Protein AF-A0A522AX70-F1 (afdb_monomer_lite)

Secondary structure (DSSP, 8-state):
-HHHHHHHHT-EES-GGGGGGHHHHHHHHHHHHHHHHHGGGHHHHS-TTTHHHHS-TT--HHHHHHHHHHHHHHHHHHHHHH-EESSPP-----------------SGGGG-TTSSS---

Radius of gyration: 34.72 Å; chains: 1; bounding box: 80×43×91 Å

Foldseek 3Di:
DVVVVLLVVLKDFPAQCLVVVLVVLVVVLVVVVVVVVCVCCVPVVDPVVCVCVPPPHPPPPVVVCVSVVVSVVSVVVSVVVSPTDSDDDPPPPCPVPPPDDDDDDPDPQQCDPPDPPGND

Sequence (120 aa):
MAELLDLIARFQWLRPWWLLAMLPAAGLAALLHRRHASAGDWARVIAPALLPWLLEQRGTPQRQRLPWIAFAAWSIAALALAGPSWRELPQPVYRSEQPLVILFDLSPSMLAQDLKPDRL

pLDDT: mean 76.5, std 11.52, range [53.72, 92.62]

Structure (mmCIF, N/CA/C/O backbone):
data_AF-A0A522AX70-F1
#
_entry.id   AF-A0A522AX70-F1
#
loop_
_atom_site.group_PDB
_atom_site.id
_atom_site.type_symbol
_atom_site.label_atom_id
_atom_site.label_alt_id
_atom_site.label_comp_id
_atom_site.label_asym_id
_atom_site.label_entity_id
_atom_site.label_seq_id
_atom_site.pdbx_PDB_ins_code
_atom_site.Cartn_x
_atom_site.Cartn_y
_atom_site.Cartn_z
_atom_site.occupancy
_atom_site.B_iso_or_equiv
_atom_site.auth_seq_id
_atom_site.auth_comp_id
_atom_site.auth_asym_id
_atom_site.auth_atom_id
_atom_site.pdbx_PDB_model_num
ATOM 1 N N . MET A 1 1 ? 2.662 -26.493 7.170 1.00 76.44 1 MET A N 1
ATOM 2 C CA . MET A 1 1 ? 2.031 -26.162 5.870 1.00 76.44 1 MET A CA 1
ATOM 3 C C . MET A 1 1 ? 0.730 -25.393 6.060 1.00 76.44 1 MET A C 1
ATOM 5 O O . MET A 1 1 ? 0.590 -24.3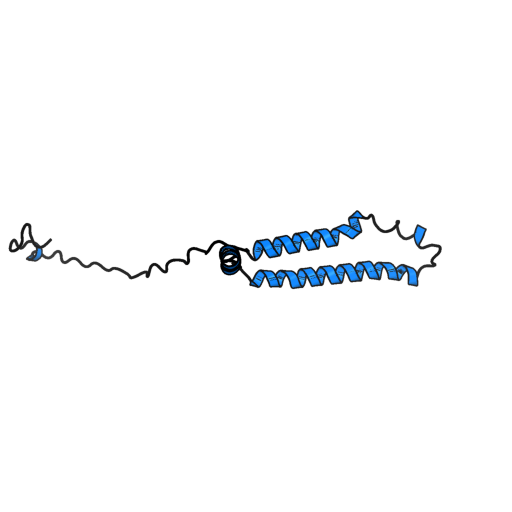58 5.432 1.00 76.44 1 MET A O 1
ATOM 9 N N . ALA A 1 2 ? -0.158 -25.827 6.966 1.00 78.69 2 ALA A N 1
ATOM 10 C CA . ALA A 1 2 ? -1.381 -25.099 7.332 1.00 78.69 2 ALA A CA 1
ATOM 11 C C . ALA A 1 2 ? -1.131 -23.640 7.769 1.00 78.69 2 ALA A C 1
ATOM 13 O O . ALA A 1 2 ? -1.743 -22.740 7.217 1.00 78.69 2 ALA A O 1
ATOM 14 N N . GLU A 1 3 ? -0.145 -23.399 8.638 1.00 80.00 3 GLU A N 1
ATOM 15 C CA . GLU A 1 3 ? 0.262 -22.042 9.061 1.00 80.00 3 GLU A CA 1
ATOM 16 C C . GLU A 1 3 ? 0.620 -21.104 7.891 1.00 80.00 3 GLU A C 1
ATOM 18 O O . GLU A 1 3 ? 0.318 -19.915 7.913 1.00 80.00 3 GLU A O 1
ATOM 23 N N . LEU A 1 4 ? 1.250 -21.637 6.835 1.00 83.44 4 LEU A N 1
ATOM 24 C CA . LEU A 1 4 ? 1.617 -20.850 5.653 1.00 83.44 4 LEU A CA 1
ATOM 25 C C . LEU A 1 4 ? 0.372 -20.465 4.846 1.00 83.44 4 LEU A C 1
ATOM 27 O O . LEU A 1 4 ? 0.265 -19.340 4.365 1.00 83.44 4 LEU A O 1
ATOM 31 N N . LEU A 1 5 ? -0.564 -21.405 4.702 1.00 85.38 5 LE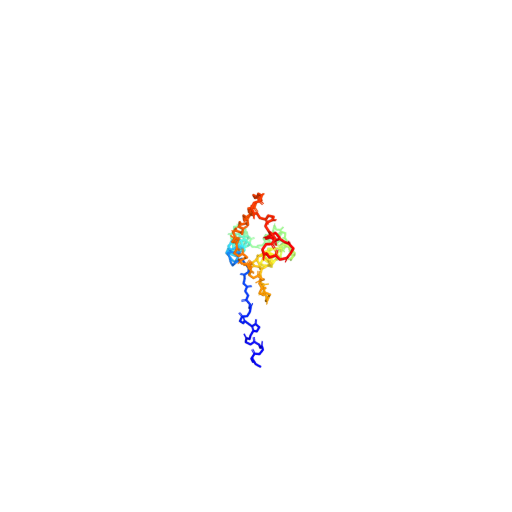U A N 1
ATOM 32 C CA . LEU A 1 5 ? -1.826 -21.169 4.007 1.00 85.38 5 LEU A CA 1
ATOM 33 C C . LEU A 1 5 ? -2.667 -20.128 4.750 1.00 85.38 5 LEU A C 1
ATOM 35 O O . LEU A 1 5 ? -3.231 -19.240 4.117 1.00 85.38 5 LEU A O 1
ATOM 39 N N . ASP A 1 6 ? -2.676 -20.185 6.080 1.00 82.44 6 ASP A N 1
ATOM 40 C CA . ASP A 1 6 ? -3.418 -19.245 6.920 1.00 82.44 6 ASP A CA 1
ATOM 41 C C . ASP A 1 6 ? -2.823 -17.827 6.858 1.00 82.44 6 ASP A C 1
ATOM 43 O O . ASP A 1 6 ? -3.545 -16.833 6.773 1.00 82.44 6 ASP A O 1
ATOM 47 N N . LEU A 1 7 ? -1.492 -17.718 6.785 1.00 82.69 7 LEU A N 1
ATOM 48 C CA . LEU A 1 7 ? -0.805 -16.441 6.586 1.00 82.69 7 LEU A CA 1
ATOM 49 C C . LEU A 1 7 ? -1.139 -15.808 5.227 1.00 82.69 7 LEU A C 1
ATOM 51 O O . LEU A 1 7 ? -1.312 -14.595 5.138 1.00 82.69 7 LEU A O 1
ATOM 55 N N . ILE A 1 8 ? -1.253 -16.606 4.165 1.00 83.25 8 ILE A N 1
ATOM 56 C CA . ILE A 1 8 ? -1.648 -16.105 2.840 1.00 83.25 8 ILE A CA 1
ATOM 57 C C . ILE A 1 8 ? -3.133 -15.712 2.834 1.00 83.25 8 ILE A C 1
ATOM 59 O O . ILE A 1 8 ? -3.484 -14.692 2.248 1.00 83.25 8 ILE A O 1
ATOM 63 N N . ALA A 1 9 ? -3.994 -16.467 3.522 1.00 82.06 9 ALA A N 1
ATOM 64 C CA . ALA A 1 9 ? -5.428 -16.191 3.602 1.00 82.06 9 ALA A CA 1
ATOM 65 C C . ALA A 1 9 ? -5.760 -14.888 4.354 1.00 82.06 9 ALA A C 1
ATOM 67 O O . ALA A 1 9 ? -6.712 -14.198 3.997 1.00 82.06 9 ALA A O 1
ATOM 68 N N . ARG A 1 10 ? -4.963 -14.518 5.364 1.00 81.69 10 ARG A N 1
ATOM 69 C CA . ARG A 1 10 ? -5.141 -13.283 6.158 1.00 81.69 10 ARG A CA 1
ATOM 70 C C . ARG A 1 10 ? -4.621 -12.020 5.468 1.00 81.69 10 ARG A C 1
ATOM 72 O O . ARG A 1 10 ? -4.795 -10.916 5.993 1.00 81.69 10 ARG A O 1
ATOM 79 N N . PHE A 1 11 ? -3.957 -12.168 4.323 1.00 85.19 11 PHE A N 1
ATOM 80 C CA . PHE A 1 11 ? -3.447 -11.041 3.559 1.00 85.19 11 PHE A CA 1
ATOM 81 C C . PHE A 1 11 ? -4.594 -10.232 2.955 1.00 85.19 11 PHE A C 1
ATOM 83 O O . PHE A 1 11 ? -5.391 -10.732 2.163 1.00 85.19 11 PHE A O 1
ATOM 90 N N . GLN A 1 12 ? -4.647 -8.951 3.298 1.00 81.50 12 GLN A N 1
ATOM 91 C CA . GLN A 1 12 ? -5.659 -8.026 2.818 1.00 81.50 12 GLN A CA 1
ATOM 92 C C . GLN A 1 12 ? -5.031 -6.703 2.386 1.00 81.50 12 GLN A C 1
ATOM 94 O O . GLN A 1 12 ? -4.059 -6.221 2.969 1.00 81.50 12 GLN A O 1
ATOM 99 N N . TRP A 1 13 ? -5.624 -6.093 1.366 1.00 83.00 13 TRP A N 1
ATOM 100 C CA . TRP A 1 13 ? -5.293 -4.738 0.942 1.00 83.00 13 TRP A CA 1
ATOM 101 C C . TRP A 1 13 ? -6.298 -3.773 1.556 1.00 83.00 13 TRP A C 1
ATOM 103 O O . TRP A 1 13 ? -7.491 -3.877 1.275 1.00 83.00 13 TRP A O 1
ATOM 113 N N . LEU A 1 14 ? -5.836 -2.808 2.354 1.00 80.38 14 LEU A N 1
ATOM 114 C CA . LEU A 1 14 ? -6.730 -1.801 2.938 1.00 80.38 14 LEU A CA 1
ATOM 115 C C . LEU A 1 14 ? -7.377 -0.914 1.865 1.00 80.38 14 LEU A C 1
ATOM 117 O O . LEU A 1 14 ? -8.486 -0.419 2.058 1.00 80.38 14 LEU A O 1
ATOM 121 N N . ARG A 1 15 ? -6.660 -0.644 0.765 1.00 83.00 15 ARG A N 1
ATOM 122 C CA . ARG A 1 15 ? -7.077 0.308 -0.275 1.00 83.00 15 ARG A CA 1
ATOM 123 C C . ARG A 1 15 ? -6.648 -0.170 -1.670 1.00 83.00 15 ARG A C 1
ATOM 125 O O . ARG A 1 15 ? -5.722 0.396 -2.255 1.00 83.00 15 ARG A O 1
ATOM 132 N N . PRO A 1 16 ? -7.308 -1.198 -2.234 1.00 80.38 16 PRO A N 1
ATOM 133 C CA . PRO A 1 16 ? -6.859 -1.861 -3.462 1.00 80.38 16 PRO A CA 1
ATOM 134 C C . PRO A 1 16 ? -6.823 -0.937 -4.689 1.00 80.38 16 PRO A C 1
ATOM 136 O O . PRO A 1 16 ? -6.037 -1.159 -5.606 1.00 80.38 16 PRO A O 1
ATOM 139 N N . TRP A 1 17 ? -7.608 0.143 -4.702 1.00 84.12 17 TRP A N 1
ATOM 140 C CA . TRP A 1 17 ? -7.625 1.113 -5.802 1.00 84.12 17 TRP A CA 1
ATOM 141 C C . TRP A 1 17 ? -6.286 1.834 -6.010 1.00 84.12 17 TRP A C 1
ATOM 143 O O . TRP A 1 17 ? -6.019 2.287 -7.119 1.00 84.12 17 TRP A O 1
ATOM 153 N N . TRP A 1 18 ? -5.408 1.907 -5.002 1.00 83.00 18 TRP A N 1
ATOM 154 C CA . TRP A 1 18 ? -4.073 2.495 -5.172 1.00 83.00 18 TRP A CA 1
ATOM 155 C C . TRP A 1 18 ? -3.163 1.680 -6.093 1.00 83.00 18 TRP A C 1
ATOM 157 O O . TRP A 1 18 ? -2.220 2.239 -6.649 1.00 83.00 18 TRP A O 1
ATOM 167 N N . LEU A 1 19 ? -3.480 0.409 -6.357 1.00 80.00 19 LEU A N 1
ATOM 168 C CA . LEU A 1 19 ? -2.793 -0.371 -7.388 1.00 80.00 19 LEU A CA 1
ATOM 169 C C . LEU A 1 19 ? -2.994 0.235 -8.786 1.00 80.00 19 LEU A C 1
ATOM 171 O O . LEU A 1 19 ? -2.095 0.157 -9.621 1.00 80.00 19 LEU A O 1
ATOM 175 N N . LEU A 1 20 ? -4.111 0.934 -9.033 1.00 83.00 20 LEU A N 1
ATOM 176 C CA . LEU A 1 20 ? -4.317 1.673 -10.283 1.00 83.00 20 LEU A CA 1
ATOM 177 C C . LEU A 1 20 ? -3.316 2.821 -10.447 1.00 83.00 20 LEU A C 1
ATOM 179 O O . LEU A 1 20 ? -3.022 3.193 -11.577 1.00 83.00 20 LEU A O 1
ATOM 183 N N . ALA A 1 21 ? -2.730 3.343 -9.362 1.00 80.31 21 ALA A N 1
ATOM 184 C CA . ALA A 1 21 ? -1.671 4.347 -9.444 1.00 80.31 21 ALA A CA 1
ATOM 185 C C . ALA A 1 21 ? -0.359 3.788 -10.031 1.00 80.31 21 ALA A C 1
ATOM 187 O O . ALA A 1 21 ? 0.501 4.571 -10.437 1.00 80.31 21 ALA A O 1
ATOM 188 N N . MET A 1 22 ? -0.211 2.460 -10.159 1.00 79.88 22 MET A N 1
ATOM 189 C CA . MET A 1 22 ? 0.896 1.862 -10.915 1.00 79.88 22 MET A CA 1
ATOM 190 C C . MET A 1 22 ? 0.739 2.019 -12.433 1.00 79.88 22 MET A C 1
ATOM 192 O O . MET A 1 22 ? 1.751 2.111 -13.125 1.00 79.88 22 MET A O 1
ATOM 196 N N . LEU A 1 23 ? -0.487 2.096 -12.971 1.00 84.44 23 LEU A N 1
ATOM 197 C CA . LEU A 1 23 ? -0.702 2.309 -14.411 1.00 84.44 23 LEU A CA 1
ATOM 198 C C . LEU A 1 23 ? -0.073 3.617 -14.927 1.00 84.44 23 LEU A C 1
ATOM 200 O O . LEU A 1 23 ? 0.695 3.551 -15.891 1.00 84.44 23 LEU A O 1
ATOM 204 N N . PRO A 1 24 ? -0.337 4.800 -14.329 1.00 82.81 24 PRO A N 1
ATOM 205 C CA . PRO A 1 24 ? 0.281 6.038 -14.787 1.00 82.81 24 PRO A CA 1
ATOM 206 C C . PRO A 1 24 ? 1.795 6.031 -14.562 1.00 82.81 24 PRO A C 1
ATOM 208 O O . PRO A 1 24 ? 2.519 6.544 -15.412 1.00 82.81 24 PRO A O 1
ATOM 211 N N . ALA A 1 25 ? 2.292 5.394 -13.495 1.00 81.06 25 ALA A N 1
ATOM 212 C CA . ALA A 1 25 ? 3.728 5.231 -13.266 1.00 81.06 25 ALA A CA 1
ATOM 213 C C . ALA A 1 25 ? 4.399 4.436 -14.401 1.00 81.06 25 ALA A C 1
ATOM 215 O O . ALA A 1 25 ? 5.427 4.854 -14.938 1.00 81.06 25 ALA A O 1
ATOM 216 N N . ALA A 1 26 ? 3.789 3.318 -14.813 1.00 81.94 26 ALA A N 1
ATOM 217 C CA . ALA A 1 26 ? 4.268 2.493 -15.920 1.00 81.94 26 ALA A CA 1
ATOM 218 C C . ALA A 1 26 ? 4.186 3.235 -17.262 1.00 81.94 26 ALA A C 1
ATOM 220 O O . ALA A 1 26 ? 5.136 3.201 -18.047 1.00 81.94 26 ALA A O 1
ATOM 221 N N . GLY A 1 27 ? 3.093 3.965 -17.505 1.00 85.81 27 GLY A N 1
ATOM 222 C CA . GLY A 1 27 ? 2.939 4.807 -18.691 1.00 85.81 27 GLY A CA 1
ATOM 223 C C . GLY A 1 27 ? 4.012 5.896 -18.783 1.00 85.81 27 GLY A C 1
ATOM 224 O O . GLY A 1 27 ? 4.608 6.092 -19.844 1.00 85.81 27 GLY A O 1
ATOM 225 N N . LEU A 1 28 ? 4.319 6.562 -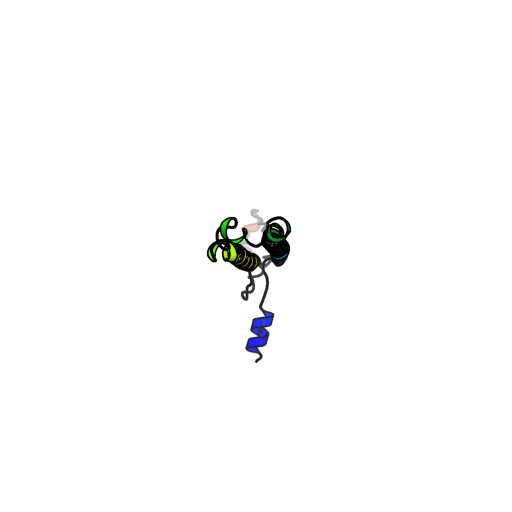17.665 1.00 82.19 28 LEU A N 1
ATOM 226 C CA . LEU A 1 28 ? 5.353 7.596 -17.608 1.00 82.19 28 LEU A CA 1
ATOM 227 C C . LEU A 1 28 ? 6.752 7.008 -17.834 1.00 82.19 28 LEU A C 1
ATOM 229 O O . LEU A 1 28 ? 7.533 7.568 -18.603 1.00 82.19 28 LEU A O 1
ATOM 233 N N . ALA A 1 29 ? 7.053 5.857 -17.225 1.00 80.88 29 ALA A N 1
ATOM 234 C CA . ALA A 1 29 ? 8.312 5.146 -17.434 1.00 80.88 29 ALA A CA 1
ATOM 235 C C . ALA A 1 29 ? 8.491 4.722 -18.901 1.00 80.88 29 ALA A C 1
ATOM 237 O O . ALA A 1 29 ? 9.554 4.950 -19.480 1.00 80.88 29 ALA A O 1
ATOM 238 N N . ALA A 1 30 ? 7.441 4.190 -19.537 1.00 82.12 30 ALA A N 1
ATOM 239 C CA . ALA A 1 30 ? 7.459 3.838 -20.955 1.00 82.12 30 ALA A CA 1
ATOM 240 C C . ALA A 1 30 ? 7.673 5.071 -21.849 1.00 82.12 30 ALA A C 1
ATOM 242 O O . ALA A 1 30 ? 8.488 5.031 -22.771 1.00 82.12 30 ALA A O 1
ATOM 243 N N . LEU A 1 31 ? 6.998 6.190 -21.565 1.00 82.75 31 LEU A N 1
ATOM 244 C CA . LEU A 1 31 ? 7.170 7.436 -22.317 1.00 82.75 31 LEU A CA 1
ATOM 245 C C . LEU A 1 31 ? 8.598 7.983 -22.191 1.00 82.75 31 LEU A C 1
ATOM 247 O O . LEU A 1 31 ? 9.202 8.374 -23.191 1.00 82.75 31 LEU A O 1
ATOM 251 N N . LEU A 1 32 ? 9.152 7.985 -20.977 1.00 77.38 32 LEU A N 1
ATOM 252 C CA . LEU A 1 32 ? 10.525 8.415 -20.715 1.00 77.38 32 LEU A CA 1
ATOM 253 C C . LEU A 1 32 ? 11.540 7.502 -21.408 1.00 77.38 32 LEU A C 1
ATOM 255 O O . LEU A 1 32 ? 12.484 8.001 -22.019 1.00 77.38 32 LEU A O 1
ATOM 259 N N . HIS A 1 33 ? 11.321 6.185 -21.390 1.00 75.56 33 HIS A N 1
ATOM 260 C CA . HIS A 1 33 ? 12.178 5.233 -22.091 1.00 75.56 33 HIS A CA 1
ATOM 261 C C . HIS A 1 33 ? 12.163 5.463 -23.609 1.00 75.56 33 HIS A C 1
ATOM 263 O O . HIS A 1 33 ? 13.221 5.533 -24.234 1.00 75.56 33 HIS A O 1
ATOM 269 N N . ARG A 1 34 ? 10.980 5.693 -24.197 1.00 76.44 34 ARG A N 1
ATOM 270 C CA . ARG A 1 34 ? 10.842 6.033 -25.624 1.00 76.44 34 ARG A CA 1
ATOM 271 C C . ARG A 1 34 ? 11.530 7.353 -25.969 1.00 76.44 34 ARG A C 1
ATOM 273 O O . ARG A 1 34 ? 12.210 7.427 -26.984 1.00 76.44 34 ARG A O 1
ATOM 280 N N . ARG A 1 35 ? 11.424 8.375 -25.113 1.00 70.56 35 ARG A N 1
ATOM 281 C CA . ARG A 1 35 ? 12.112 9.664 -25.312 1.00 70.56 35 ARG A CA 1
ATOM 282 C C . ARG A 1 35 ? 13.632 9.545 -25.234 1.00 70.56 35 ARG A C 1
ATOM 284 O O . ARG A 1 35 ? 14.327 10.178 -26.024 1.00 70.56 35 ARG A O 1
ATOM 291 N N . HIS A 1 36 ? 14.151 8.722 -24.325 1.00 65.62 36 HIS A N 1
ATOM 292 C CA . HIS A 1 36 ? 15.581 8.420 -24.276 1.00 65.62 36 HIS A CA 1
ATOM 293 C C . HIS A 1 36 ? 16.055 7.650 -25.515 1.00 65.62 36 HIS A C 1
ATOM 295 O O . HIS A 1 36 ? 17.151 7.922 -25.995 1.00 65.62 36 HIS A O 1
ATOM 301 N N . ALA A 1 37 ? 15.234 6.754 -26.072 1.00 61.41 37 ALA A N 1
ATOM 302 C CA . ALA A 1 37 ? 15.537 6.089 -27.339 1.00 61.41 37 ALA A CA 1
ATOM 303 C C . ALA A 1 37 ? 15.541 7.074 -28.526 1.00 61.41 37 ALA A C 1
ATOM 305 O O . ALA A 1 37 ? 16.435 7.009 -29.365 1.00 61.41 37 ALA A O 1
ATOM 306 N N . SER A 1 38 ? 14.616 8.041 -28.559 1.00 56.44 38 SER A N 1
ATOM 307 C CA . SER A 1 38 ? 14.573 9.097 -29.585 1.00 56.44 38 SER A CA 1
ATOM 308 C C . SER A 1 38 ? 15.722 10.106 -29.494 1.00 56.44 38 SER A C 1
ATOM 310 O O . SER A 1 38 ? 16.041 10.750 -30.486 1.00 56.44 38 SER A O 1
ATOM 312 N N . ALA A 1 39 ? 16.424 10.221 -28.360 1.00 55.75 39 ALA A N 1
ATOM 313 C CA . ALA A 1 39 ? 17.703 10.941 -28.327 1.00 55.75 39 ALA A CA 1
ATOM 314 C C . ALA A 1 39 ? 18.765 10.287 -29.244 1.00 55.75 39 ALA A C 1
ATOM 316 O O . ALA A 1 39 ? 19.745 10.933 -29.605 1.00 55.75 39 ALA A O 1
ATOM 317 N N . GLY A 1 40 ? 18.552 9.033 -29.663 1.00 56.81 40 GLY A N 1
ATOM 318 C CA . GLY A 1 40 ? 19.320 8.356 -30.705 1.00 56.81 40 GLY A CA 1
ATOM 319 C C . GLY A 1 40 ? 19.007 8.804 -32.141 1.00 56.81 40 GLY A C 1
ATOM 320 O O . GLY A 1 40 ? 19.806 8.511 -33.025 1.00 56.81 40 GLY A O 1
ATOM 321 N N . ASP A 1 41 ? 17.924 9.550 -32.404 1.00 59.81 41 ASP A N 1
ATOM 322 C CA . ASP A 1 41 ? 17.585 10.013 -33.766 1.00 59.81 41 ASP A CA 1
ATOM 323 C C . ASP A 1 41 ? 18.537 11.102 -34.289 1.00 59.81 41 ASP A C 1
ATOM 325 O O . ASP A 1 41 ? 18.654 11.297 -35.499 1.00 59.81 41 ASP A O 1
ATOM 329 N N . TRP A 1 42 ? 19.301 11.765 -33.415 1.00 57.25 42 TRP A N 1
ATOM 330 C CA . TRP A 1 42 ? 20.378 12.671 -33.832 1.00 57.25 42 TRP A CA 1
ATOM 331 C C . TRP A 1 42 ? 21.472 11.949 -34.627 1.00 57.25 42 TRP A C 1
ATOM 333 O O . TRP A 1 42 ? 22.093 12.558 -35.495 1.00 57.25 42 TRP A O 1
ATOM 343 N N . ALA A 1 43 ? 21.650 10.639 -34.415 1.00 60.03 43 ALA A N 1
ATOM 344 C CA . ALA A 1 43 ? 22.544 9.812 -35.225 1.00 60.03 43 ALA A CA 1
ATOM 345 C C . ALA A 1 43 ? 22.067 9.640 -36.678 1.00 60.03 43 ALA A C 1
ATOM 347 O O . ALA A 1 43 ? 22.845 9.232 -37.535 1.00 60.03 43 ALA A O 1
ATOM 348 N N . ARG A 1 44 ? 20.795 9.950 -36.961 1.00 64.50 44 ARG A N 1
ATOM 349 C CA . ARG A 1 44 ? 20.199 9.897 -38.302 1.00 64.50 44 ARG A CA 1
ATOM 350 C C . ARG A 1 44 ? 20.374 11.196 -39.087 1.00 64.50 44 ARG A C 1
ATOM 352 O O . ARG A 1 44 ? 20.286 11.171 -40.309 1.00 64.50 44 ARG A O 1
ATOM 359 N N . VAL A 1 45 ? 20.595 12.312 -38.391 1.00 68.81 45 VAL A N 1
ATOM 360 C CA . VAL A 1 45 ? 20.688 13.663 -38.975 1.00 68.81 45 VAL A CA 1
ATOM 361 C C . VAL A 1 45 ? 22.130 14.187 -38.968 1.00 68.81 45 VAL A C 1
ATOM 363 O O . VAL A 1 45 ? 22.496 14.986 -39.825 1.00 68.81 45 VAL A O 1
ATOM 366 N N . ILE A 1 46 ? 22.971 13.727 -38.036 1.00 64.44 46 ILE A N 1
ATOM 367 C CA . ILE A 1 46 ? 24.352 14.194 -37.861 1.00 64.44 46 ILE A CA 1
ATOM 368 C C . ILE A 1 46 ? 25.334 13.130 -38.360 1.00 64.44 46 ILE A C 1
ATOM 370 O O . ILE A 1 46 ? 25.187 11.945 -38.063 1.00 64.44 46 ILE A O 1
ATOM 374 N N . ALA A 1 47 ? 26.369 13.559 -39.092 1.00 69.50 47 ALA A N 1
ATOM 375 C CA . ALA A 1 47 ? 27.414 12.674 -39.596 1.00 69.50 47 ALA A CA 1
ATOM 376 C C . ALA A 1 47 ? 28.061 11.856 -38.451 1.00 69.50 47 ALA A C 1
ATOM 378 O O . ALA A 1 47 ? 28.471 12.443 -37.442 1.00 69.50 47 ALA A O 1
ATOM 379 N N . PRO A 1 48 ? 28.216 10.523 -38.600 1.00 66.00 48 PRO A N 1
ATOM 380 C CA . PRO A 1 48 ? 28.630 9.642 -37.507 1.00 66.00 48 PRO A CA 1
ATOM 381 C C . PRO A 1 48 ? 29.987 9.991 -36.882 1.00 66.00 48 PRO A C 1
ATOM 383 O O . PRO A 1 48 ? 30.206 9.735 -35.701 1.00 66.00 48 PRO A O 1
ATOM 386 N N . ALA A 1 49 ? 30.877 10.621 -37.653 1.00 68.50 49 ALA A N 1
ATOM 387 C CA . ALA A 1 49 ? 32.191 11.067 -37.195 1.00 68.50 49 ALA A CA 1
ATOM 388 C C . ALA A 1 49 ? 32.145 12.271 -36.230 1.00 68.50 49 ALA A C 1
ATOM 390 O O . ALA A 1 49 ? 33.076 12.461 -35.450 1.00 68.50 49 ALA A O 1
ATOM 391 N N . LEU A 1 50 ? 31.074 13.075 -36.259 1.00 66.62 50 LEU A N 1
ATOM 392 C CA . LEU A 1 50 ? 30.917 14.275 -35.424 1.00 66.62 50 LEU A CA 1
ATOM 393 C C . LEU A 1 50 ? 30.092 14.014 -34.156 1.00 66.62 50 LEU A C 1
ATOM 395 O O . LEU A 1 50 ? 30.256 14.721 -33.164 1.00 66.62 50 LEU A O 1
ATOM 399 N N . LEU A 1 51 ? 29.262 12.964 -34.149 1.00 67.06 51 LEU A N 1
ATOM 400 C CA . LEU A 1 51 ? 28.453 12.543 -32.995 1.00 67.06 51 LEU A CA 1
ATOM 401 C C . LEU A 1 51 ? 29.218 12.447 -31.659 1.00 67.06 51 LEU A C 1
ATOM 403 O O . LEU A 1 51 ? 28.682 12.950 -30.672 1.00 67.06 51 LEU A O 1
ATOM 407 N N . PRO A 1 52 ? 30.431 11.854 -31.575 1.00 65.38 52 PRO A N 1
ATOM 408 C CA . PRO A 1 52 ? 31.128 11.711 -30.296 1.00 65.38 52 PRO A CA 1
ATOM 409 C C . PRO A 1 52 ? 31.629 13.036 -29.702 1.00 65.38 52 PRO A C 1
ATOM 411 O O . PRO A 1 52 ? 31.924 13.082 -28.512 1.00 65.38 52 PRO A O 1
ATOM 414 N N . TRP A 1 53 ? 31.721 14.093 -30.513 1.00 65.94 53 TRP A N 1
ATOM 415 C CA . TRP A 1 53 ? 32.196 15.419 -30.101 1.00 65.94 53 TRP A CA 1
ATOM 416 C C . TRP A 1 53 ? 31.051 16.392 -29.792 1.00 65.94 53 TRP A C 1
ATOM 418 O O . TRP A 1 53 ? 31.256 17.386 -29.104 1.00 65.94 53 TRP A O 1
ATOM 428 N N . LEU A 1 54 ? 29.852 16.108 -30.311 1.00 63.22 54 LEU A N 1
ATOM 429 C CA . LEU A 1 54 ? 28.663 16.964 -30.226 1.00 63.22 54 LEU A CA 1
ATOM 430 C C . LEU A 1 54 ? 27.671 16.476 -29.163 1.00 63.22 54 LEU A C 1
ATOM 432 O O . LEU A 1 54 ? 27.015 17.276 -28.500 1.00 63.22 54 LEU A O 1
ATOM 436 N N . LEU A 1 55 ? 27.569 15.158 -28.984 1.00 62.47 55 LEU A N 1
ATOM 437 C CA . LEU A 1 55 ? 26.857 14.560 -27.865 1.00 62.47 55 LEU A CA 1
ATOM 438 C C . LEU A 1 55 ? 27.856 14.387 -26.729 1.00 62.47 55 LEU A C 1
ATOM 440 O O . LEU A 1 55 ? 28.676 13.471 -26.757 1.00 62.47 55 LEU A O 1
ATOM 444 N N . GLU A 1 56 ? 27.760 15.264 -25.732 1.00 55.91 56 GLU A N 1
ATOM 445 C CA . GLU A 1 56 ? 28.427 15.113 -24.442 1.00 55.91 56 GLU A CA 1
ATOM 446 C C . GLU A 1 56 ? 28.298 13.650 -23.999 1.00 55.91 56 GLU A C 1
ATOM 448 O O . GLU A 1 56 ? 27.181 13.138 -23.850 1.00 55.91 56 GLU A O 1
ATOM 453 N N . GLN A 1 57 ? 29.446 12.960 -23.965 1.00 53.72 57 GLN A N 1
ATOM 454 C CA . GLN A 1 57 ? 29.582 11.506 -23.875 1.00 53.72 57 GLN A CA 1
ATOM 455 C C . GLN A 1 57 ? 28.451 10.897 -23.057 1.00 53.72 57 GLN A C 1
ATOM 457 O O . GLN A 1 57 ? 28.421 11.092 -21.845 1.00 53.72 57 GLN A O 1
ATOM 462 N N . ARG A 1 58 ? 27.524 10.199 -23.740 1.00 56.53 58 ARG A N 1
ATOM 463 C CA . ARG A 1 58 ? 26.446 9.371 -23.166 1.00 56.53 58 ARG A CA 1
ATOM 464 C C . ARG A 1 58 ? 26.094 9.816 -21.751 1.00 56.53 58 ARG A C 1
ATOM 466 O O . ARG A 1 58 ? 26.624 9.230 -20.810 1.00 56.53 58 ARG A O 1
ATOM 473 N N . GLY A 1 59 ? 25.246 10.847 -21.642 1.00 54.50 59 GLY A N 1
ATOM 474 C CA . GLY A 1 59 ? 24.861 11.493 -20.384 1.00 54.50 59 GLY A CA 1
ATOM 475 C C . GLY A 1 59 ? 25.034 10.577 -19.178 1.00 54.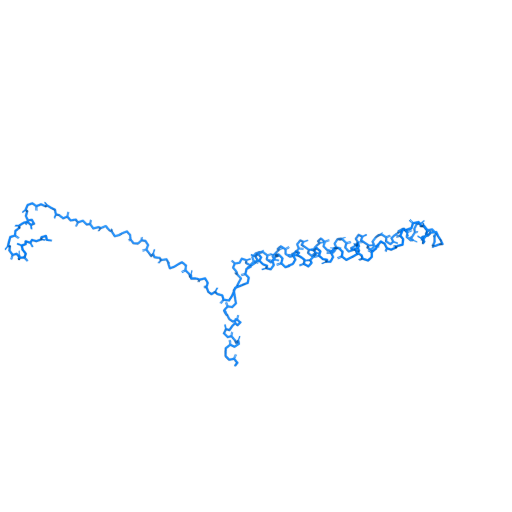50 59 GLY A C 1
ATOM 476 O O . GLY A 1 59 ? 24.488 9.469 -19.194 1.00 54.50 59 GLY A O 1
ATOM 477 N N . THR A 1 60 ? 25.854 11.037 -18.227 1.00 56.34 60 THR A N 1
ATOM 478 C CA . THR A 1 60 ? 26.424 10.283 -17.100 1.00 56.34 60 THR A CA 1
ATOM 479 C C . THR A 1 60 ? 25.529 9.129 -16.631 1.00 56.34 60 THR A C 1
ATOM 481 O O . THR A 1 60 ? 24.309 9.292 -16.561 1.00 56.34 60 THR A O 1
ATOM 484 N N . PRO A 1 61 ? 26.077 7.960 -16.243 1.00 59.88 61 PRO A N 1
ATOM 485 C CA . PRO A 1 61 ? 25.276 6.803 -15.818 1.00 59.88 61 PRO A CA 1
ATOM 486 C C . PRO A 1 61 ? 24.206 7.150 -14.765 1.00 59.88 61 PRO A C 1
ATOM 488 O O . PRO A 1 61 ? 23.152 6.520 -14.707 1.00 59.88 61 PRO A O 1
ATOM 491 N N . GLN A 1 62 ? 24.429 8.208 -13.985 1.00 59.72 62 GLN A N 1
ATOM 492 C CA . GLN A 1 62 ? 23.465 8.789 -13.058 1.00 59.72 62 GLN A CA 1
ATOM 493 C C . GLN A 1 62 ? 22.188 9.336 -13.729 1.00 59.72 62 GLN A C 1
ATOM 495 O O . GLN A 1 62 ? 21.089 9.069 -13.243 1.00 59.72 62 GLN A O 1
ATOM 500 N N . ARG A 1 63 ? 22.289 10.026 -14.872 1.00 65.25 63 ARG A N 1
ATOM 501 C CA . ARG A 1 63 ? 21.142 10.582 -15.612 1.00 65.25 63 ARG A CA 1
ATOM 502 C C . ARG A 1 63 ? 20.275 9.497 -16.260 1.00 65.25 63 ARG A C 1
ATOM 504 O O . ARG A 1 63 ? 19.067 9.673 -16.366 1.00 65.25 63 ARG A O 1
ATOM 511 N N . GLN A 1 64 ? 20.869 8.362 -16.636 1.00 70.62 64 GLN A N 1
ATOM 512 C CA . GLN A 1 64 ? 20.139 7.207 -17.186 1.00 70.62 64 GLN A CA 1
ATOM 513 C C . GLN A 1 64 ? 19.471 6.347 -16.098 1.00 70.62 64 GLN A C 1
ATOM 515 O O . GLN A 1 64 ? 18.466 5.689 -16.361 1.00 70.62 64 GLN A O 1
ATOM 520 N N . ARG A 1 65 ? 20.001 6.362 -14.866 1.00 76.69 65 ARG A N 1
ATOM 521 C CA . ARG A 1 65 ? 19.447 5.627 -13.712 1.00 76.69 65 ARG A CA 1
ATOM 522 C C . ARG A 1 65 ? 18.309 6.362 -13.007 1.00 76.69 65 ARG A C 1
ATOM 524 O O . ARG A 1 65 ? 17.445 5.712 -12.426 1.00 76.69 65 ARG A O 1
ATOM 531 N N . LEU A 1 66 ? 18.282 7.692 -13.075 1.00 80.25 66 LEU A N 1
ATOM 532 C CA . LEU A 1 66 ? 17.273 8.525 -12.417 1.00 80.25 66 LEU A CA 1
ATOM 533 C C . LEU A 1 66 ? 15.806 8.126 -12.706 1.00 80.25 66 LEU A C 1
ATOM 535 O O . LEU A 1 66 ? 15.053 8.005 -11.740 1.00 80.25 66 LEU A O 1
ATOM 539 N N . PRO A 1 67 ? 15.369 7.859 -13.958 1.00 80.62 67 PRO A N 1
ATOM 540 C CA . PRO A 1 67 ? 13.984 7.451 -14.216 1.00 80.62 67 PRO A CA 1
ATOM 541 C C . PRO A 1 67 ? 13.641 6.084 -13.609 1.00 80.62 67 PRO A C 1
ATOM 543 O O . PRO A 1 67 ? 12.526 5.890 -13.133 1.00 80.62 67 PRO A O 1
ATOM 546 N N . TRP A 1 68 ? 14.599 5.153 -13.564 1.00 81.62 68 TRP A N 1
ATOM 547 C CA . TRP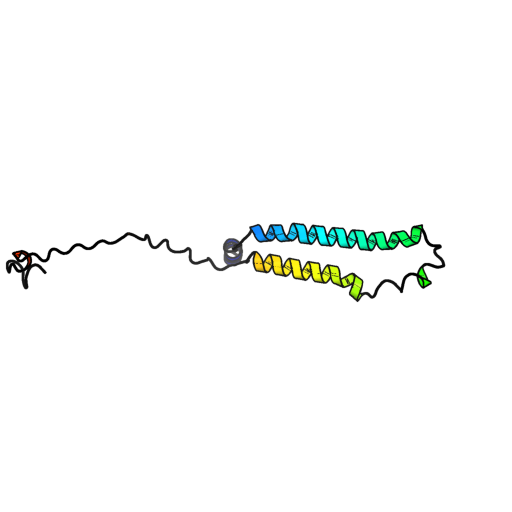 A 1 68 ? 14.411 3.846 -12.930 1.00 81.62 68 TRP A CA 1
ATOM 548 C C . TRP A 1 68 ? 14.290 3.958 -11.411 1.00 81.62 68 TRP A C 1
ATOM 550 O O . TRP A 1 68 ? 13.431 3.311 -10.816 1.00 81.62 68 TRP A O 1
ATOM 560 N N . ILE A 1 69 ? 15.102 4.818 -10.789 1.00 86.19 69 ILE A N 1
ATOM 561 C CA . ILE A 1 69 ? 15.013 5.110 -9.352 1.00 86.19 69 ILE A CA 1
ATOM 562 C C . ILE A 1 69 ? 13.663 5.762 -9.031 1.00 86.19 69 ILE A C 1
ATOM 564 O O . ILE A 1 69 ? 13.000 5.351 -8.083 1.00 86.19 69 ILE A O 1
ATOM 568 N N . ALA A 1 70 ? 13.223 6.728 -9.843 1.00 84.31 70 ALA A N 1
ATOM 569 C CA . ALA A 1 70 ? 11.921 7.369 -9.681 1.00 84.31 70 ALA A CA 1
ATOM 570 C C . ALA A 1 70 ? 10.762 6.367 -9.828 1.00 84.31 70 ALA A C 1
ATOM 572 O O . ALA A 1 70 ? 9.830 6.383 -9.026 1.00 84.31 70 ALA A O 1
ATOM 573 N N . PHE A 1 71 ? 10.839 5.455 -10.801 1.00 85.44 71 PHE A N 1
ATOM 574 C CA . PHE A 1 71 ? 9.844 4.399 -10.987 1.00 85.44 71 PHE A CA 1
ATOM 575 C C . PHE A 1 71 ? 9.803 3.417 -9.807 1.00 85.44 71 PHE A C 1
ATOM 577 O O . PHE A 1 71 ? 8.721 3.052 -9.342 1.00 85.44 71 PHE A O 1
ATOM 584 N N . ALA A 1 72 ? 10.967 3.020 -9.285 1.00 87.38 72 ALA A N 1
ATOM 585 C CA . ALA A 1 72 ? 11.059 2.158 -8.111 1.00 87.38 72 ALA A CA 1
ATOM 586 C C . ALA A 1 72 ? 10.481 2.846 -6.864 1.00 87.38 72 ALA A C 1
ATOM 588 O O . ALA A 1 72 ? 9.648 2.263 -6.173 1.00 87.38 72 ALA A O 1
ATOM 589 N N . ALA A 1 73 ? 10.857 4.104 -6.616 1.00 89.25 73 ALA A N 1
ATOM 590 C CA . ALA A 1 73 ? 10.342 4.892 -5.500 1.00 89.25 73 ALA A CA 1
ATOM 591 C C . ALA A 1 73 ? 8.818 5.064 -5.577 1.00 89.25 73 ALA A 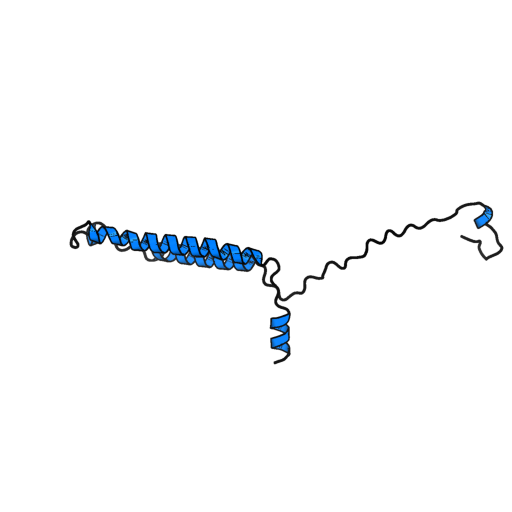C 1
ATOM 593 O O . ALA A 1 73 ? 8.126 4.879 -4.577 1.00 89.25 73 ALA A O 1
ATOM 594 N N . TRP A 1 74 ? 8.280 5.343 -6.768 1.00 87.19 74 TRP A N 1
ATOM 595 C CA . TRP A 1 74 ? 6.835 5.421 -6.977 1.00 87.19 74 TRP A CA 1
ATOM 596 C C . TRP A 1 74 ? 6.166 4.069 -6.722 1.00 87.19 74 TRP A C 1
ATOM 598 O O . TRP A 1 74 ? 5.197 4.003 -5.974 1.00 87.19 74 TRP A O 1
ATOM 608 N N . SER A 1 75 ? 6.696 2.975 -7.269 1.00 86.06 75 SER A N 1
ATOM 609 C CA . SER A 1 75 ? 6.130 1.636 -7.056 1.00 86.06 75 SER A CA 1
ATOM 610 C C . SER A 1 75 ? 6.063 1.278 -5.568 1.00 86.06 75 SER A C 1
ATOM 612 O O . SER A 1 75 ? 5.033 0.804 -5.093 1.00 86.06 75 SER A O 1
ATOM 614 N N . ILE A 1 76 ? 7.122 1.583 -4.811 1.00 88.69 76 ILE A N 1
ATOM 615 C CA . ILE A 1 76 ? 7.158 1.399 -3.354 1.00 88.69 76 ILE A CA 1
ATOM 616 C C . ILE A 1 76 ? 6.101 2.271 -2.669 1.00 88.69 76 ILE A C 1
ATOM 618 O O . ILE A 1 76 ? 5.363 1.775 -1.821 1.00 88.69 76 ILE A O 1
ATOM 622 N N . ALA A 1 77 ? 5.984 3.546 -3.048 1.00 86.38 77 ALA A N 1
ATOM 623 C CA . ALA A 1 77 ? 4.973 4.442 -2.494 1.00 86.38 77 ALA A CA 1
ATOM 624 C C . ALA A 1 77 ? 3.542 3.955 -2.786 1.00 86.38 77 ALA A C 1
ATOM 626 O O . ALA A 1 77 ? 2.702 3.964 -1.889 1.00 86.38 77 ALA A O 1
ATOM 627 N N . ALA A 1 78 ? 3.266 3.481 -4.004 1.00 86.88 78 ALA A N 1
ATOM 628 C CA . ALA A 1 78 ? 1.965 2.936 -4.390 1.00 86.88 78 ALA A CA 1
ATOM 629 C C . ALA A 1 78 ? 1.616 1.672 -3.590 1.00 86.88 78 ALA A C 1
ATOM 631 O O . ALA A 1 78 ? 0.491 1.544 -3.108 1.00 86.88 78 ALA A O 1
ATOM 632 N N . LEU A 1 79 ? 2.588 0.776 -3.383 1.00 85.88 79 LEU A N 1
ATOM 633 C CA . LEU A 1 79 ? 2.425 -0.403 -2.529 1.00 85.88 79 LEU A CA 1
ATOM 634 C C . LEU A 1 79 ? 2.174 -0.010 -1.068 1.00 85.88 79 LEU A C 1
ATOM 636 O O . LEU A 1 79 ? 1.260 -0.543 -0.445 1.00 85.88 79 LEU A O 1
ATOM 640 N N . ALA A 1 80 ? 2.926 0.953 -0.533 1.00 85.62 80 ALA A N 1
ATOM 641 C CA . ALA A 1 80 ? 2.728 1.452 0.826 1.00 85.62 80 ALA A CA 1
ATOM 642 C C . ALA A 1 80 ? 1.333 2.079 1.013 1.00 85.62 80 ALA A C 1
ATOM 644 O O . ALA A 1 80 ? 0.681 1.846 2.029 1.00 85.62 80 ALA A O 1
ATOM 645 N N . LEU A 1 81 ? 0.846 2.820 0.013 1.00 83.31 81 LEU A N 1
ATOM 646 C CA . LEU A 1 81 ? -0.485 3.439 -0.002 1.00 83.31 81 LEU A CA 1
ATOM 647 C C . LEU A 1 81 ? -1.629 2.431 -0.140 1.00 83.31 81 LEU A C 1
ATOM 649 O O . LEU A 1 81 ? -2.690 2.625 0.456 1.00 83.31 81 LEU A O 1
ATOM 653 N N . ALA A 1 82 ? -1.423 1.355 -0.902 1.00 85.75 82 ALA A N 1
ATOM 654 C CA . ALA A 1 82 ? -2.389 0.266 -1.009 1.00 85.75 82 ALA A CA 1
ATOM 655 C C . ALA A 1 82 ? -2.571 -0.478 0.330 1.00 85.75 82 ALA A C 1
ATOM 657 O O . ALA A 1 82 ? -3.625 -1.079 0.562 1.00 85.75 82 ALA A O 1
ATOM 658 N N . GLY A 1 83 ? -1.587 -0.372 1.230 1.00 81.56 83 GLY A N 1
ATOM 659 C CA . GLY A 1 83 ? -1.670 -0.841 2.608 1.00 81.56 83 GLY A CA 1
ATOM 660 C C . GLY A 1 83 ? -1.812 -2.360 2.697 1.00 81.56 83 GLY A C 1
ATOM 661 O O . GLY A 1 83 ? -2.863 -2.828 3.136 1.00 81.56 83 GLY A O 1
ATOM 662 N N . PRO A 1 84 ? -0.800 -3.137 2.266 1.00 84.50 84 PRO A N 1
ATOM 663 C CA . PRO A 1 84 ? -0.769 -4.575 2.485 1.00 84.50 84 PRO A CA 1
ATOM 664 C C . PRO A 1 84 ? -0.733 -4.840 3.990 1.00 84.50 84 PRO A C 1
ATOM 666 O O . PRO A 1 84 ? 0.175 -4.390 4.691 1.00 84.50 84 PRO A O 1
ATOM 669 N N . SER A 1 85 ? -1.730 -5.552 4.496 1.00 81.56 85 SER A N 1
ATOM 670 C CA . SER A 1 85 ? -1.855 -5.868 5.913 1.00 81.56 85 SER A CA 1
ATOM 671 C C . SER A 1 85 ? -2.151 -7.348 6.096 1.00 81.56 85 SER A C 1
ATOM 673 O O . SER A 1 85 ? -2.958 -7.928 5.382 1.00 81.56 85 SER A O 1
ATOM 675 N N . TRP A 1 86 ? -1.513 -7.944 7.098 1.00 81.69 86 TRP A N 1
ATOM 676 C CA . TRP A 1 86 ? -1.878 -9.252 7.658 1.00 81.69 86 TRP A CA 1
ATOM 677 C C . TRP A 1 86 ? -2.665 -9.122 8.961 1.00 81.69 86 TRP A C 1
ATOM 679 O O . TRP A 1 86 ? -3.051 -10.113 9.575 1.00 81.69 86 TRP A O 1
ATOM 689 N N . ARG A 1 87 ? -2.871 -7.884 9.417 1.00 68.50 87 ARG A N 1
ATOM 690 C CA . ARG A 1 87 ? -3.721 -7.586 10.559 1.00 68.50 87 ARG A CA 1
ATOM 691 C C . ARG A 1 87 ? -5.135 -7.442 10.042 1.00 68.50 87 ARG A C 1
ATOM 693 O O . ARG A 1 87 ? -5.394 -6.549 9.232 1.00 68.50 87 ARG A O 1
ATOM 700 N N . GLU A 1 88 ? -6.017 -8.302 10.536 1.00 64.56 88 GLU A N 1
ATOM 701 C CA . GLU A 1 88 ? -7.447 -8.039 10.512 1.00 64.56 88 GLU A CA 1
ATOM 702 C C . GLU A 1 88 ? -7.659 -6.666 11.132 1.00 64.56 88 GLU A C 1
ATOM 704 O O . GLU A 1 88 ? -7.282 -6.427 12.285 1.00 64.56 88 GLU A O 1
ATOM 709 N N . LEU A 1 89 ? -8.195 -5.727 10.344 1.00 60.78 89 LEU A N 1
ATOM 710 C CA . LEU A 1 89 ? -8.769 -4.543 10.958 1.00 60.78 89 LEU A CA 1
ATOM 711 C C . LEU A 1 89 ? -9.780 -5.079 11.971 1.00 60.78 89 LEU A C 1
ATOM 713 O O . LEU A 1 89 ? -10.585 -5.932 11.582 1.00 60.78 89 LEU A O 1
ATOM 717 N N . PRO A 1 90 ? -9.759 -4.617 13.236 1.00 59.34 90 PRO A N 1
ATOM 718 C CA . PRO A 1 90 ? -10.910 -4.826 14.086 1.00 59.34 90 PRO A CA 1
ATOM 719 C C . PRO A 1 90 ? -12.053 -4.238 13.279 1.00 59.34 90 PRO A C 1
ATOM 721 O O . PRO A 1 90 ? -12.078 -3.025 13.044 1.00 59.34 90 PRO A O 1
ATOM 724 N N . GLN A 1 91 ? -12.921 -5.102 12.740 1.00 58.75 91 GLN A N 1
ATOM 725 C CA . GLN A 1 91 ? -14.140 -4.624 12.121 1.00 58.75 91 GLN A CA 1
ATOM 726 C C . GLN A 1 91 ? -14.707 -3.651 13.142 1.00 58.75 91 GLN A C 1
ATOM 728 O O . GLN A 1 91 ? -14.676 -3.994 14.334 1.00 58.75 91 GLN A O 1
ATOM 733 N N . PRO A 1 92 ? -15.106 -2.428 12.742 1.00 57.53 92 PRO A N 1
ATOM 734 C CA . PRO A 1 92 ? -15.837 -1.590 13.660 1.00 57.53 92 PRO A CA 1
ATOM 735 C C . PRO A 1 92 ? -16.970 -2.495 14.091 1.00 57.53 92 PRO A C 1
ATOM 737 O O . PRO A 1 92 ? -17.810 -2.871 13.273 1.00 57.53 92 PRO A O 1
ATOM 740 N N . VAL A 1 93 ? -16.892 -2.981 15.333 1.00 59.56 93 VAL A N 1
ATOM 741 C CA . VAL A 1 93 ? -17.998 -3.662 15.959 1.00 59.56 93 VAL A CA 1
ATOM 742 C C . VAL A 1 93 ? -19.045 -2.599 15.782 1.00 59.56 93 VAL A C 1
ATOM 744 O O . VAL A 1 93 ? -18.893 -1.511 16.345 1.00 59.56 93 VAL A O 1
ATOM 747 N N . TYR A 1 94 ? -19.983 -2.834 14.863 1.00 54.28 94 TYR A N 1
ATOM 748 C CA . TYR A 1 94 ? -21.201 -2.071 14.785 1.00 54.28 94 TYR A CA 1
ATOM 749 C C . TYR A 1 94 ? -21.782 -2.306 16.165 1.00 54.28 94 TYR A C 1
ATOM 751 O O . TYR A 1 94 ? -22.477 -3.287 16.419 1.00 54.28 94 TYR A O 1
ATOM 759 N N . ARG A 1 95 ? -21.352 -1.474 17.114 1.00 58.16 95 ARG A N 1
ATOM 760 C CA . ARG A 1 95 ? -21.954 -1.329 18.408 1.00 58.16 95 ARG A CA 1
ATOM 761 C C . ARG A 1 95 ? -23.264 -0.752 17.964 1.00 58.16 95 ARG A C 1
ATOM 763 O O . ARG A 1 95 ? -23.310 0.411 17.586 1.00 58.16 95 ARG A O 1
ATOM 770 N N . SER A 1 96 ? -24.231 -1.649 17.784 1.00 59.88 96 SER A N 1
ATOM 771 C CA . SER A 1 96 ? -25.585 -1.309 17.416 1.00 59.88 96 SER A CA 1
ATOM 772 C C . SER A 1 96 ? -25.913 -0.156 18.344 1.00 59.88 96 SER A C 1
ATOM 774 O O . SER A 1 96 ? -25.926 -0.346 19.562 1.00 59.88 96 SER A O 1
ATOM 776 N N . GLU A 1 97 ? -25.974 1.056 17.793 1.00 63.00 97 GLU A N 1
ATOM 777 C CA . GLU A 1 97 ? -26.391 2.228 18.541 1.00 63.00 97 GLU A CA 1
ATOM 778 C C . GLU A 1 97 ? -27.879 2.007 18.752 1.00 63.00 97 GLU A C 1
ATOM 780 O O . GLU A 1 97 ? -28.715 2.529 18.028 1.00 63.00 97 GLU A O 1
ATOM 785 N N . GLN A 1 98 ? -28.204 1.082 19.652 1.00 73.12 98 GLN A N 1
ATOM 786 C CA . GLN A 1 98 ? -29.548 0.863 20.124 1.00 73.12 98 GLN A CA 1
ATOM 787 C C . GLN A 1 98 ? -29.759 2.007 21.100 1.00 73.12 98 GLN A C 1
ATOM 789 O O . GLN A 1 98 ? -29.120 2.011 22.158 1.00 73.12 98 GLN A O 1
ATOM 794 N N . PRO A 1 99 ? -30.563 3.022 20.746 1.00 76.00 99 PRO A N 1
ATOM 795 C CA . PRO A 1 99 ? -30.883 4.065 21.695 1.00 76.00 99 PRO A CA 1
ATOM 796 C C . PRO A 1 99 ? -31.626 3.409 22.862 1.00 76.00 99 PRO A C 1
ATOM 798 O O . PRO A 1 99 ? -32.774 2.989 22.728 1.00 76.00 99 PRO A O 1
ATOM 801 N N . LEU A 1 100 ? -30.954 3.279 24.004 1.00 86.88 100 LEU A N 1
ATOM 802 C CA . LEU A 1 100 ? -31.576 2.844 25.246 1.00 86.88 100 LEU A CA 1
ATOM 803 C C . LEU A 1 100 ? -32.237 4.066 25.882 1.00 86.88 100 LEU A C 1
ATOM 805 O O . LEU A 1 100 ? -31.557 4.930 26.434 1.00 86.88 100 LEU A O 1
ATOM 809 N N . VAL A 1 101 ? -33.562 4.140 25.793 1.00 87.94 101 VAL A N 1
ATOM 810 C CA . VAL A 1 101 ? -34.353 5.156 26.494 1.00 87.94 101 VAL A CA 1
ATOM 811 C C . VAL A 1 101 ? -34.860 4.542 27.793 1.00 87.94 101 VAL A C 1
ATOM 813 O O . VAL A 1 101 ? -35.648 3.600 27.767 1.00 87.94 101 VAL A O 1
ATOM 816 N N . ILE A 1 102 ? -34.398 5.067 28.928 1.00 90.12 102 ILE A N 1
ATOM 817 C CA . ILE A 1 102 ? -34.870 4.667 30.257 1.00 90.12 102 ILE A CA 1
ATOM 818 C C . ILE A 1 102 ? -35.855 5.729 30.737 1.00 90.12 102 ILE A C 1
ATOM 820 O O . ILE A 1 102 ? -35.496 6.903 30.839 1.00 90.12 102 ILE A O 1
ATOM 824 N N . LEU A 1 103 ? -37.089 5.319 31.020 1.00 90.88 103 LEU A N 1
ATOM 825 C CA . LEU A 1 103 ? -38.123 6.188 31.570 1.00 90.88 103 LEU A CA 1
ATOM 826 C C . LEU A 1 103 ? -38.411 5.756 33.008 1.00 90.88 103 LEU A C 1
ATOM 828 O O . LEU A 1 103 ? -38.795 4.613 33.243 1.00 90.88 103 LEU A O 1
ATOM 832 N N . PHE A 1 104 ? -38.216 6.672 33.952 1.00 91.38 104 PHE A N 1
ATOM 833 C CA . PHE A 1 104 ? -38.560 6.476 35.357 1.00 91.38 104 PHE A CA 1
ATOM 834 C C . PHE A 1 104 ? -39.824 7.267 35.684 1.00 91.38 104 PHE A C 1
ATOM 836 O O . PHE A 1 104 ? -39.894 8.462 35.396 1.00 91.38 104 PHE A O 1
ATOM 843 N N . ASP A 1 105 ? -40.803 6.605 36.298 1.00 90.00 105 ASP A N 1
ATOM 844 C CA . ASP A 1 105 ? -41.902 7.298 36.963 1.00 90.00 105 ASP A CA 1
ATOM 845 C C . ASP A 1 105 ? -41.432 7.738 38.356 1.00 90.00 105 ASP A C 1
ATOM 847 O O . ASP A 1 105 ? -40.902 6.936 39.122 1.00 90.00 105 ASP A O 1
ATOM 851 N N . LEU A 1 106 ? -41.604 9.022 38.665 1.00 91.38 106 LEU A N 1
ATOM 852 C CA . LEU A 1 106 ? -41.274 9.634 39.957 1.00 91.38 106 LEU A CA 1
ATOM 853 C C . LEU A 1 106 ? -42.536 10.156 40.660 1.00 91.38 106 LEU A C 1
ATOM 855 O O . LEU A 1 106 ? -42.480 11.083 41.470 1.00 91.38 106 LEU A O 1
ATOM 859 N N . SER A 1 107 ? -43.700 9.600 40.321 1.00 92.50 107 SER A N 1
ATOM 860 C CA . SER A 1 107 ? -44.955 9.935 40.980 1.00 92.50 107 SER A CA 1
ATOM 861 C C . SER A 1 107 ? -44.939 9.527 42.465 1.00 92.50 107 SER A C 1
ATOM 863 O O . SER A 1 107 ? -44.288 8.549 42.838 1.00 92.50 107 SER A O 1
ATOM 865 N N . PRO A 1 108 ? -45.710 10.204 43.342 1.00 88.81 108 PRO A N 1
ATOM 866 C CA . PRO A 1 108 ? -45.805 9.847 44.763 1.00 88.81 108 PRO A CA 1
ATOM 867 C C . PRO A 1 108 ? -46.248 8.399 45.024 1.00 88.81 108 PRO A C 1
ATOM 869 O O . PRO A 1 108 ? -46.011 7.868 46.104 1.00 88.81 108 PRO A O 1
ATOM 872 N N . SER A 1 109 ? -46.879 7.752 44.038 1.00 88.69 109 SER A N 1
ATOM 873 C CA . SER A 1 109 ? -47.288 6.347 44.116 1.00 88.69 109 SER A CA 1
ATOM 874 C C . SER A 1 109 ? -46.108 5.366 44.156 1.00 88.69 109 SER A C 1
ATOM 876 O O . SER A 1 109 ? -46.261 4.245 44.637 1.00 88.69 109 SER A O 1
ATOM 878 N N . MET A 1 110 ? -44.926 5.799 43.710 1.00 92.62 110 MET A N 1
ATOM 879 C CA . MET A 1 110 ? -43.695 5.010 43.744 1.00 92.62 110 MET A CA 1
ATOM 880 C C . MET A 1 110 ? -43.067 4.933 45.144 1.00 92.62 110 MET A C 1
ATOM 882 O O . MET A 1 110 ? -42.307 4.013 45.415 1.00 92.62 110 MET A O 1
ATOM 886 N N . LEU A 1 111 ? -43.461 5.814 46.071 1.00 92.56 111 LEU A N 1
ATOM 887 C CA . LEU A 1 111 ? -43.068 5.763 47.490 1.00 92.56 111 LEU A CA 1
ATOM 888 C C . LEU A 1 111 ? -43.948 4.809 48.324 1.00 92.56 111 LEU A C 1
ATOM 890 O O . LEU A 1 111 ? -43.963 4.871 49.556 1.00 92.56 111 LEU A O 1
ATOM 894 N N . ALA A 1 112 ? -44.743 3.959 47.671 1.00 90.31 112 ALA A N 1
ATOM 895 C CA . ALA A 1 112 ? -45.540 2.952 48.356 1.00 90.31 112 ALA A CA 1
ATOM 896 C C . ALA A 1 112 ? -44.631 1.907 49.029 1.00 90.31 112 ALA A C 1
ATOM 898 O O . ALA A 1 112 ? -43.686 1.409 48.428 1.00 90.31 112 ALA A O 1
ATOM 899 N N . GLN A 1 113 ? -44.946 1.557 50.280 1.00 89.25 113 GLN A N 1
ATOM 900 C CA . GLN A 1 113 ? -44.163 0.624 51.110 1.00 89.25 113 GLN A CA 1
ATOM 901 C C . GLN A 1 113 ? -44.669 -0.824 51.027 1.00 89.25 113 GLN A C 1
ATOM 903 O O . GLN A 1 113 ? -44.490 -1.618 51.952 1.00 89.25 113 GLN A O 1
ATOM 908 N N . ASP A 1 114 ? -45.366 -1.173 49.949 1.00 90.94 114 ASP A N 1
ATOM 909 C CA . ASP A 1 114 ? -45.819 -2.543 49.714 1.00 90.94 114 ASP A CA 1
ATOM 910 C C . ASP A 1 114 ? -44.651 -3.490 49.389 1.00 90.94 114 ASP A C 1
ATOM 912 O O . ASP A 1 114 ? -44.717 -4.681 49.698 1.00 90.94 114 ASP A O 1
ATOM 916 N N . LEU A 1 115 ? -43.555 -2.946 48.852 1.00 84.62 115 LEU A N 1
ATOM 917 C CA . LEU A 1 115 ? -42.240 -3.578 48.745 1.00 84.62 115 LEU A CA 1
ATOM 918 C C . LEU A 1 115 ? -41.218 -2.752 49.547 1.00 84.62 115 LEU A C 1
ATOM 920 O O . LEU A 1 115 ? -41.320 -1.532 49.601 1.00 84.62 115 LEU A O 1
ATOM 924 N N . LYS A 1 116 ? -40.245 -3.403 50.204 1.00 82.19 116 LYS A N 1
ATOM 925 C CA . LYS A 1 116 ? -39.174 -2.704 50.945 1.00 82.19 116 LYS A CA 1
ATOM 926 C C . LYS A 1 116 ? -37.998 -2.373 50.010 1.00 82.19 116 LYS A C 1
ATOM 928 O O . LYS A 1 116 ? -37.551 -3.297 49.330 1.00 82.19 116 LYS A O 1
ATOM 933 N N . PRO A 1 117 ? -37.395 -1.167 50.077 1.00 86.56 117 PRO A N 1
ATOM 934 C CA . PRO A 1 117 ? -37.763 -0.033 50.935 1.00 86.56 117 PRO A CA 1
ATOM 935 C C . PRO A 1 117 ? -39.006 0.731 50.442 1.00 86.56 117 PRO A C 1
ATOM 937 O O . PRO A 1 117 ? -39.854 1.060 51.269 1.00 86.56 117 PRO A O 1
ATOM 940 N N . ASP A 1 118 ? -39.126 0.933 49.134 1.00 87.50 118 ASP A N 1
ATOM 941 C CA . ASP A 1 118 ? -40.316 1.349 48.387 1.00 87.50 118 ASP A CA 1
ATOM 942 C C . ASP A 1 118 ? -40.171 0.834 46.931 1.00 87.50 118 ASP A C 1
ATOM 944 O O . ASP A 1 118 ? -39.400 -0.102 46.691 1.00 87.50 118 ASP A O 1
ATOM 948 N N . ARG A 1 119 ? -40.951 1.341 45.965 1.00 87.75 119 ARG A N 1
ATOM 949 C CA . ARG A 1 119 ? -40.909 0.873 44.563 1.00 87.75 119 ARG A CA 1
ATOM 950 C C . ARG A 1 119 ? -39.820 1.562 43.718 1.00 87.75 119 ARG A C 1
ATOM 952 O O . ARG A 1 119 ? -39.765 1.295 42.514 1.00 87.75 119 ARG A O 1
ATOM 959 N N . LEU A 1 120 ? -39.001 2.437 44.313 1.00 84.94 120 LEU A N 1
ATOM 960 C CA . LEU A 1 120 ? -37.804 3.051 43.717 1.00 84.94 120 LEU A CA 1
ATOM 961 C C . LEU A 1 120 ? -36.531 2.300 44.140 1.00 84.94 120 LEU A C 1
ATOM 963 O O . LEU A 1 120 ? -35.598 2.277 43.305 1.00 84.94 120 LEU A O 1
#